Protein AF-A0A1Q7YCZ2-F1 (afdb_monomer_lite)

Foldseek 3Di:
DDPDPVVPLPPPPVVNLVVLLVLLVVLQVCLVVVLVVLVVVLVVLVCVLPVCVVCVVPDDDPVPDPPPPCDNVNSVVSNVVSVVVSVVVNVVSVLSNQLSVLSNVCSVVVPVVSVVVSVVD

Radius of gyration: 24.42 Å; chains: 1; bounding box: 77×22×56 Å

pLDDT: mean 74.02, std 16.77, range [40.38, 95.56]

Sequence (121 aa):
MEDNQTLFSLSIDPLTKAHLNDIAKWARFLGILAMVILFLALIFTILNATVLNNAMGMSLSLNGQPKDELSNSIRVSMVVGAIIMTGVAFIPLFFLLQFAGNMKKALAANDQDNLNEAFLI

Structure (mmCIF, N/CA/C/O backbone):
data_AF-A0A1Q7YCZ2-F1
#
_entry.id   AF-A0A1Q7YCZ2-F1
#
loop_
_atom_site.group_PDB
_atom_site.id
_atom_site.type_symbol
_atom_site.label_atom_id
_atom_site.label_alt_id
_atom_site.label_comp_id
_atom_site.label_asym_id
_atom_site.label_entity_id
_atom_site.label_seq_id
_atom_site.pdbx_PDB_ins_code
_atom_site.Cartn_x
_atom_site.Cartn_y
_atom_site.Cartn_z
_atom_site.occupancy
_atom_site.B_iso_or_equiv
_atom_site.auth_seq_id
_atom_site.auth_comp_id
_atom_site.auth_asym_id
_atom_site.auth_atom_id
_atom_site.pdbx_PDB_model_num
ATOM 1 N N . MET A 1 1 ? -42.568 2.180 30.829 1.00 40.38 1 MET A N 1
ATOM 2 C CA . MET A 1 1 ? -41.950 1.093 30.037 1.00 40.38 1 MET A CA 1
ATOM 3 C C . MET A 1 1 ? -40.705 1.704 29.431 1.00 40.38 1 MET A C 1
ATOM 5 O O . MET A 1 1 ? -40.714 2.118 28.284 1.00 40.38 1 MET A O 1
ATOM 9 N N . GLU A 1 2 ? -39.694 1.877 30.265 1.00 47.03 2 GLU A N 1
ATOM 10 C CA . GLU A 1 2 ? -38.420 2.531 29.965 1.00 47.03 2 GLU A CA 1
ATOM 11 C C . GLU A 1 2 ? -37.333 1.610 30.537 1.00 47.03 2 GLU A C 1
ATOM 13 O O . GLU A 1 2 ? -37.640 0.813 31.420 1.00 47.03 2 GLU A O 1
ATOM 18 N N . ASP A 1 3 ? -36.114 1.685 30.004 1.00 42.53 3 ASP A N 1
ATOM 19 C CA . ASP A 1 3 ? -34.921 0.905 30.398 1.00 42.53 3 ASP A CA 1
ATOM 20 C C . ASP A 1 3 ? -34.665 -0.437 29.696 1.00 42.53 3 ASP A C 1
ATOM 22 O O . ASP A 1 3 ? -34.295 -1.423 30.324 1.00 42.53 3 ASP A O 1
ATOM 26 N N . ASN A 1 4 ? -34.757 -0.480 28.362 1.00 46.25 4 ASN A N 1
ATOM 27 C CA . ASN A 1 4 ? -34.110 -1.569 27.603 1.00 46.25 4 ASN A CA 1
ATOM 28 C C . ASN A 1 4 ? -33.270 -1.113 26.397 1.00 46.25 4 ASN A C 1
ATOM 30 O O . ASN A 1 4 ? -32.710 -1.940 25.684 1.00 46.25 4 ASN A O 1
ATOM 34 N N . GLN A 1 5 ? -33.146 0.199 26.165 1.00 48.09 5 GLN A N 1
ATOM 35 C CA . GLN A 1 5 ? -32.359 0.749 25.049 1.00 48.09 5 GLN A CA 1
ATOM 36 C C . GLN A 1 5 ? -30.925 1.141 25.449 1.00 48.09 5 GLN A C 1
ATOM 38 O O . GLN A 1 5 ? -30.066 1.296 24.587 1.00 48.09 5 GLN A O 1
ATOM 43 N N . THR A 1 6 ? -30.627 1.247 26.746 1.00 48.09 6 THR A N 1
ATOM 44 C CA . THR A 1 6 ? -29.307 1.649 27.267 1.00 48.09 6 THR A CA 1
ATOM 45 C C . THR A 1 6 ? -28.335 0.479 27.445 1.00 48.09 6 THR A C 1
ATOM 47 O O . THR A 1 6 ? -27.126 0.694 27.422 1.00 48.09 6 THR A O 1
ATOM 50 N N . LEU A 1 7 ? -28.826 -0.765 27.528 1.00 46.25 7 LEU A N 1
ATOM 51 C CA . LEU A 1 7 ? -28.001 -1.984 27.636 1.00 46.25 7 LEU A CA 1
ATOM 52 C C . LEU A 1 7 ? -27.246 -2.337 26.345 1.00 46.25 7 LEU A C 1
ATOM 54 O O . LEU A 1 7 ? -26.220 -3.009 26.400 1.00 46.25 7 LEU A O 1
ATOM 58 N N . PHE A 1 8 ? -27.729 -1.853 25.199 1.00 51.38 8 PHE A N 1
ATOM 59 C CA . PHE A 1 8 ? -27.039 -1.943 23.910 1.00 51.38 8 PHE A CA 1
ATOM 60 C C . PHE A 1 8 ? -26.341 -0.641 23.519 1.00 51.38 8 PHE A C 1
ATOM 62 O O . PHE A 1 8 ? -25.695 -0.599 22.476 1.00 51.38 8 PHE A O 1
ATOM 69 N N . SER A 1 9 ? -26.430 0.410 24.347 1.00 45.78 9 SER A N 1
ATOM 70 C CA . SER A 1 9 ? -25.571 1.573 24.164 1.00 45.78 9 SER A CA 1
ATOM 71 C C . SER A 1 9 ? -24.154 1.137 24.511 1.00 45.78 9 SER A C 1
ATOM 73 O O . SER A 1 9 ? -23.839 0.804 25.651 1.00 45.78 9 SER A O 1
ATOM 75 N N . LEU A 1 10 ? -23.341 1.019 23.472 1.00 52.91 10 LEU A N 1
ATOM 76 C CA . LEU A 1 10 ? -21.956 0.595 23.497 1.00 52.91 10 LEU A CA 1
ATOM 77 C C . LEU A 1 10 ? -21.170 1.376 24.570 1.00 52.91 10 LEU A C 1
ATOM 79 O O . LEU A 1 10 ? -20.637 2.457 24.321 1.00 52.91 10 LEU A O 1
ATOM 83 N N . SER A 1 11 ? -21.097 0.817 25.782 1.00 54.97 11 SER A N 1
ATOM 84 C CA . SER A 1 11 ? -20.229 1.273 26.868 1.00 54.97 11 SER A CA 1
ATOM 85 C C . SER A 1 11 ? -18.805 0.828 26.541 1.00 54.97 11 SER A C 1
ATOM 87 O O . SER A 1 11 ? -18.224 -0.042 27.184 1.00 54.97 11 SER A O 1
ATOM 89 N N . ILE A 1 12 ? -18.244 1.367 25.455 1.00 59.84 12 ILE A N 1
ATOM 90 C CA . ILE A 1 12 ? -16.800 1.301 25.269 1.00 59.84 12 ILE A CA 1
ATOM 91 C C . ILE A 1 12 ? -16.211 2.128 26.405 1.00 59.84 12 ILE A C 1
ATOM 93 O O . ILE A 1 12 ? -16.410 3.344 26.475 1.00 59.84 12 ILE A O 1
ATOM 97 N N . ASP A 1 13 ? -15.493 1.438 27.287 1.00 72.69 13 ASP A N 1
ATOM 98 C CA . ASP A 1 13 ? -14.709 2.047 28.349 1.00 72.69 13 ASP A CA 1
ATOM 99 C C . ASP A 1 13 ? -13.861 3.195 27.760 1.00 72.69 13 ASP A C 1
ATOM 101 O O . ASP A 1 13 ? -13.215 2.998 26.719 1.00 72.69 13 ASP A O 1
ATOM 105 N N . PRO A 1 14 ? -13.858 4.403 28.356 1.00 72.88 14 PRO A N 1
ATOM 106 C CA . PRO A 1 14 ? -13.171 5.566 27.794 1.00 72.88 14 PRO A CA 1
ATOM 107 C C . PRO A 1 14 ? -11.704 5.304 27.425 1.00 72.88 14 PRO A C 1
ATOM 109 O O . PRO A 1 14 ? -11.205 5.869 26.449 1.00 72.88 14 PRO A O 1
ATOM 112 N N . LEU A 1 15 ? -11.036 4.401 28.151 1.00 79.31 15 LEU A N 1
ATOM 113 C CA . LEU A 1 15 ? -9.676 3.951 27.862 1.00 79.31 15 LEU A CA 1
ATOM 114 C C . LEU A 1 15 ? -9.589 3.202 26.521 1.00 79.31 15 LEU A C 1
ATOM 116 O O . LEU A 1 15 ? -8.753 3.517 25.674 1.00 79.31 15 LEU A O 1
ATOM 120 N N . THR A 1 16 ? -10.499 2.259 26.283 1.00 78.44 16 THR A N 1
ATOM 121 C CA . THR A 1 16 ? -10.580 1.497 25.027 1.00 78.44 16 THR A CA 1
ATOM 122 C C . THR A 1 16 ? -10.879 2.422 23.845 1.00 78.44 16 THR A C 1
ATOM 124 O O . THR A 1 16 ? -10.276 2.291 22.778 1.00 78.44 16 THR A O 1
ATOM 127 N N . LYS A 1 17 ? -11.736 3.432 24.049 1.00 75.88 17 LYS A N 1
ATOM 128 C CA . LYS A 1 17 ? -12.044 4.458 23.041 1.00 75.88 17 LYS A CA 1
ATOM 129 C C . LYS A 1 17 ? -10.803 5.266 22.648 1.00 75.88 17 LYS A C 1
ATOM 131 O O . LYS A 1 17 ? -10.590 5.538 21.464 1.00 75.88 17 LYS A O 1
ATOM 136 N N . ALA A 1 18 ? -9.980 5.638 23.631 1.00 81.69 18 ALA A N 1
ATOM 137 C CA . ALA A 1 18 ? -8.732 6.360 23.402 1.00 81.69 18 ALA A CA 1
ATOM 138 C C . ALA A 1 18 ? -7.726 5.512 22.606 1.00 81.69 18 ALA A C 1
ATOM 140 O O . ALA A 1 18 ? -7.194 5.986 21.601 1.00 81.69 18 ALA A O 1
ATOM 141 N N . HIS A 1 19 ? -7.545 4.240 22.977 1.00 86.19 19 HIS A N 1
ATOM 142 C CA . HIS A 1 19 ? -6.660 3.321 22.257 1.00 86.19 19 HIS A CA 1
ATOM 143 C C . HIS A 1 19 ? -7.095 3.091 20.807 1.00 86.19 19 HIS A C 1
ATOM 145 O O . HIS A 1 19 ? -6.269 3.185 19.903 1.00 86.19 19 HIS A O 1
ATOM 151 N N . LEU A 1 20 ? -8.387 2.855 20.560 1.00 82.69 20 LEU A N 1
ATOM 152 C CA . LEU A 1 20 ? -8.919 2.679 19.203 1.00 82.69 20 LEU A CA 1
ATOM 153 C C . LEU A 1 20 ? -8.723 3.932 18.340 1.00 82.69 20 LEU A C 1
ATOM 155 O O . LEU A 1 20 ? -8.391 3.827 17.159 1.00 82.69 20 LEU A O 1
ATOM 159 N N . ASN A 1 21 ? -8.873 5.124 18.9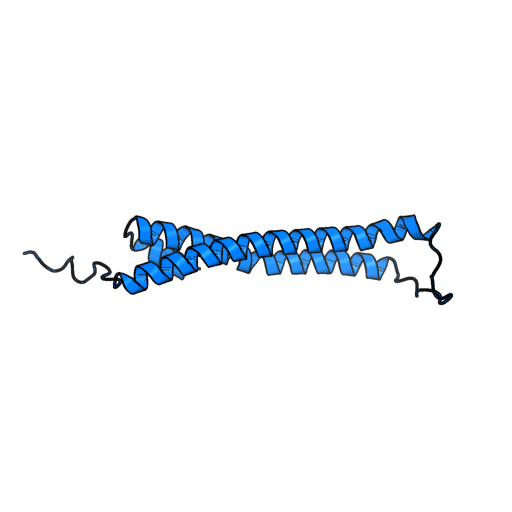23 1.00 83.19 21 ASN A N 1
ATOM 160 C CA . ASN A 1 21 ? -8.629 6.380 18.216 1.00 83.19 21 ASN A CA 1
ATOM 161 C C . ASN A 1 21 ? -7.149 6.538 17.840 1.00 83.19 21 ASN A C 1
ATOM 163 O O . ASN A 1 21 ? -6.831 6.968 16.731 1.00 83.19 21 ASN A O 1
ATOM 167 N N . ASP A 1 22 ? -6.235 6.174 18.736 1.00 86.62 22 ASP A N 1
ATOM 168 C CA . ASP A 1 22 ? -4.805 6.233 18.445 1.00 86.62 22 ASP A CA 1
ATOM 169 C C . ASP A 1 22 ? -4.394 5.185 17.408 1.00 86.62 22 ASP A C 1
ATOM 171 O O . ASP A 1 22 ? -3.690 5.527 16.457 1.00 86.62 22 ASP A O 1
ATOM 175 N N . ILE A 1 23 ? -4.919 3.959 17.495 1.00 87.81 23 ILE A N 1
ATOM 176 C CA . ILE A 1 23 ? -4.738 2.926 16.466 1.00 87.81 23 ILE A CA 1
ATOM 177 C C . ILE A 1 23 ? -5.253 3.425 15.112 1.00 87.81 23 ILE A C 1
ATOM 179 O O . ILE A 1 23 ? -4.549 3.293 14.117 1.00 87.81 23 ILE A O 1
ATOM 183 N N . ALA A 1 24 ? -6.424 4.064 15.052 1.00 84.19 24 ALA A N 1
ATOM 184 C CA . ALA A 1 24 ? -6.964 4.610 13.807 1.00 84.19 24 ALA A CA 1
ATOM 185 C C . ALA A 1 24 ? -6.074 5.718 13.211 1.00 84.19 24 ALA A C 1
ATOM 187 O O . ALA A 1 24 ? -5.873 5.775 11.996 1.00 84.19 24 ALA A O 1
ATOM 188 N N . LYS A 1 25 ? -5.489 6.592 14.042 1.00 86.12 25 LYS A N 1
ATOM 189 C CA . LYS A 1 25 ? -4.529 7.611 13.576 1.00 86.12 25 LYS A CA 1
ATOM 190 C C . LYS A 1 25 ? -3.259 6.968 13.019 1.00 86.12 25 LYS A C 1
ATOM 192 O O . LYS A 1 25 ? -2.830 7.343 11.927 1.00 86.12 25 LYS A O 1
ATOM 197 N N . TRP A 1 26 ? -2.686 6.004 13.740 1.00 90.56 26 TRP A N 1
ATOM 198 C CA . TRP A 1 26 ? -1.480 5.291 13.316 1.00 90.56 26 TRP A CA 1
ATOM 199 C C . TRP A 1 26 ? -1.719 4.452 12.064 1.00 90.56 26 TRP A C 1
ATOM 201 O O . TRP A 1 26 ? -0.908 4.506 11.145 1.00 90.56 26 TRP A O 1
ATOM 211 N N . ALA A 1 27 ? -2.856 3.761 11.972 1.00 88.50 27 ALA A N 1
ATOM 212 C CA . ALA A 1 27 ? -3.271 3.034 10.780 1.00 88.50 27 ALA A CA 1
ATOM 213 C C . ALA A 1 27 ? -3.363 3.981 9.578 1.00 88.50 27 ALA A C 1
ATOM 215 O O . ALA A 1 27 ? -2.736 3.738 8.553 1.00 88.50 27 ALA A O 1
ATOM 216 N N . ARG A 1 28 ? -4.031 5.133 9.709 1.00 86.50 28 ARG A N 1
ATOM 217 C CA . ARG A 1 28 ? -4.088 6.110 8.612 1.00 86.50 28 ARG A CA 1
ATOM 218 C C . ARG A 1 28 ? -2.701 6.596 8.189 1.00 86.50 28 ARG A C 1
ATOM 220 O O . ARG A 1 28 ? -2.434 6.701 6.995 1.00 86.50 28 ARG A O 1
ATOM 227 N N . PHE A 1 29 ? -1.832 6.901 9.151 1.00 88.75 29 PHE A N 1
ATOM 228 C CA . PHE A 1 29 ? -0.470 7.350 8.872 1.00 88.75 29 PHE A CA 1
ATOM 229 C C . PHE A 1 29 ? 0.343 6.276 8.137 1.00 88.75 29 PHE A C 1
ATOM 231 O O . PHE A 1 29 ? 0.907 6.553 7.079 1.00 88.75 29 PHE A O 1
ATOM 238 N N . LEU A 1 30 ? 0.344 5.043 8.651 1.00 90.12 30 LEU A N 1
ATOM 239 C CA . LEU A 1 30 ? 1.056 3.913 8.057 1.00 90.12 30 LEU A CA 1
ATOM 240 C C . LEU A 1 30 ? 0.506 3.549 6.678 1.00 90.12 30 LEU A C 1
ATOM 242 O O . LEU A 1 30 ? 1.293 3.291 5.775 1.00 90.12 30 LEU A O 1
ATOM 246 N N . GLY A 1 31 ? -0.813 3.589 6.483 1.00 89.31 31 GLY A N 1
ATOM 247 C CA . GLY A 1 31 ? -1.441 3.333 5.188 1.00 89.31 31 GLY A CA 1
ATOM 248 C C . GLY A 1 31 ? -1.013 4.342 4.123 1.00 89.31 31 GLY A C 1
ATOM 249 O O . GLY A 1 31 ? -0.638 3.947 3.022 1.00 89.31 31 GLY A O 1
ATOM 250 N N . ILE A 1 32 ? -0.991 5.639 4.456 1.00 89.62 32 ILE A N 1
ATOM 251 C CA . ILE A 1 32 ? -0.524 6.687 3.533 1.00 89.62 32 ILE A CA 1
ATOM 252 C C . ILE A 1 32 ? 0.968 6.503 3.237 1.00 89.62 32 ILE A C 1
ATOM 254 O O . ILE A 1 32 ? 1.372 6.525 2.077 1.00 89.62 32 ILE A O 1
ATOM 258 N N . LEU A 1 33 ? 1.787 6.300 4.271 1.00 93.12 33 LEU A N 1
ATOM 259 C CA . LEU A 1 33 ? 3.235 6.158 4.129 1.00 93.12 33 LEU A CA 1
ATOM 260 C C . LEU A 1 33 ? 3.603 4.936 3.280 1.00 93.12 33 LEU A C 1
ATOM 262 O O . LEU A 1 33 ? 4.399 5.046 2.350 1.00 93.12 33 LEU A O 1
ATOM 266 N N . ALA A 1 34 ? 2.987 3.788 3.551 1.00 90.81 34 ALA A N 1
ATOM 267 C CA . ALA A 1 34 ? 3.219 2.573 2.787 1.00 90.81 34 ALA A CA 1
ATOM 268 C C . ALA A 1 34 ? 2.707 2.699 1.346 1.00 90.81 34 ALA A C 1
ATOM 270 O O . ALA A 1 34 ? 3.390 2.247 0.433 1.00 90.81 34 ALA A O 1
ATOM 271 N N . MET A 1 35 ? 1.583 3.385 1.110 1.00 90.50 35 MET A N 1
ATOM 272 C CA . MET A 1 35 ? 1.103 3.680 -0.242 1.00 90.50 35 MET A CA 1
ATOM 273 C C . MET A 1 35 ? 2.099 4.555 -1.025 1.00 90.50 35 MET A C 1
ATOM 275 O O . MET A 1 35 ? 2.406 4.254 -2.177 1.00 90.50 35 MET A O 1
ATOM 279 N N . VAL A 1 36 ? 2.672 5.588 -0.399 1.00 94.06 36 VAL A N 1
ATOM 280 C CA . VAL A 1 36 ? 3.709 6.435 -1.021 1.00 94.06 36 VAL A CA 1
ATOM 281 C C . VAL A 1 36 ? 4.960 5.624 -1.363 1.00 94.06 36 VAL A C 1
ATOM 283 O O . VAL A 1 36 ? 5.458 5.712 -2.486 1.00 94.06 36 VAL A O 1
ATOM 286 N N . ILE A 1 37 ? 5.452 4.803 -0.430 1.00 93.50 37 ILE A N 1
ATOM 287 C CA . ILE A 1 37 ? 6.622 3.941 -0.656 1.00 93.50 37 ILE A CA 1
ATOM 288 C C . ILE A 1 37 ? 6.355 2.944 -1.787 1.00 93.50 37 ILE A C 1
ATOM 290 O O . ILE A 1 37 ? 7.212 2.749 -2.645 1.00 93.50 37 ILE A O 1
ATOM 294 N N . LEU A 1 38 ? 5.164 2.346 -1.820 1.00 93.31 38 LEU A N 1
ATOM 295 C CA . LEU A 1 38 ? 4.752 1.383 -2.837 1.00 93.31 38 LEU A CA 1
ATOM 296 C C . LEU A 1 38 ? 4.785 1.997 -4.248 1.00 93.31 38 LEU A C 1
ATOM 298 O O . LEU A 1 38 ? 5.350 1.404 -5.167 1.00 93.31 38 LEU A O 1
ATOM 302 N N . PHE A 1 39 ? 4.246 3.209 -4.417 1.00 92.44 39 PHE A N 1
ATOM 303 C CA . PHE A 1 39 ? 4.293 3.914 -5.702 1.00 92.44 39 PHE A CA 1
ATOM 304 C C . PHE A 1 39 ? 5.706 4.375 -6.074 1.00 92.44 39 PHE A C 1
ATOM 306 O O . PHE A 1 39 ? 6.099 4.243 -7.232 1.00 92.44 39 PHE A O 1
ATOM 313 N N . LEU A 1 40 ? 6.500 4.857 -5.112 1.00 94.38 40 LEU A N 1
ATOM 314 C CA . LEU A 1 40 ? 7.906 5.201 -5.349 1.00 94.38 40 LEU A CA 1
ATOM 315 C C . LEU A 1 40 ? 8.719 3.982 -5.803 1.00 94.38 40 LEU A C 1
ATOM 317 O O . LEU A 1 40 ? 9.504 4.087 -6.745 1.00 94.38 40 LEU A O 1
ATOM 321 N N . ALA A 1 41 ? 8.497 2.818 -5.188 1.00 90.12 41 ALA A N 1
ATOM 322 C CA . ALA A 1 41 ? 9.143 1.567 -5.572 1.00 90.12 41 ALA A CA 1
ATOM 323 C C . ALA A 1 41 ? 8.737 1.119 -6.987 1.00 90.12 41 ALA A C 1
ATOM 325 O O . ALA A 1 41 ? 9.592 0.684 -7.766 1.00 90.12 41 ALA A O 1
ATOM 326 N N . LEU A 1 42 ? 7.460 1.276 -7.356 1.00 92.12 42 LE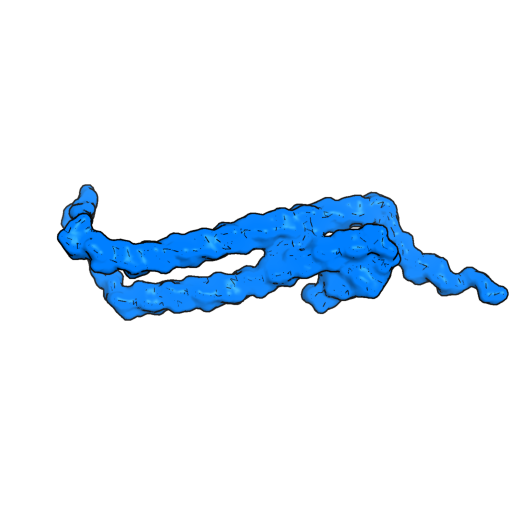U A N 1
ATOM 327 C CA . LEU A 1 42 ? 6.988 0.994 -8.714 1.00 92.12 42 LEU A CA 1
ATOM 328 C C . LEU A 1 42 ? 7.662 1.915 -9.742 1.00 92.12 42 LEU A C 1
ATOM 330 O O . LEU A 1 42 ? 8.188 1.434 -10.745 1.00 92.12 42 LEU A O 1
ATOM 334 N N . ILE A 1 43 ? 7.703 3.224 -9.475 1.00 91.38 43 ILE A N 1
ATOM 335 C CA . ILE A 1 43 ? 8.369 4.204 -10.345 1.00 91.38 43 ILE A CA 1
ATOM 336 C C . ILE A 1 43 ? 9.848 3.847 -10.498 1.00 91.38 43 ILE A C 1
ATOM 338 O O . ILE A 1 43 ? 10.348 3.785 -11.618 1.00 91.38 43 ILE A O 1
ATOM 342 N N . PHE A 1 44 ? 10.540 3.549 -9.397 1.00 88.31 44 PHE A N 1
ATOM 343 C CA . PHE A 1 44 ? 11.944 3.149 -9.437 1.00 88.31 44 PHE A CA 1
ATOM 344 C C . PHE A 1 44 ? 12.150 1.895 -10.294 1.00 88.31 44 PHE A C 1
ATOM 346 O O . PHE A 1 44 ? 13.070 1.851 -11.110 1.00 88.31 44 PHE A O 1
ATOM 353 N N . THR A 1 45 ? 11.265 0.904 -10.181 1.00 87.50 45 THR A N 1
ATOM 354 C CA . THR A 1 45 ? 11.317 -0.324 -10.988 1.00 87.50 45 THR A CA 1
ATOM 355 C C . THR A 1 45 ? 11.171 -0.027 -12.484 1.00 87.50 45 THR A C 1
ATOM 357 O O . THR A 1 45 ? 11.957 -0.520 -13.294 1.00 87.50 45 THR A O 1
ATOM 360 N N . ILE A 1 46 ? 10.220 0.832 -12.858 1.00 87.88 46 ILE A N 1
ATOM 361 C CA . ILE A 1 46 ? 9.994 1.240 -14.253 1.00 87.88 46 ILE A CA 1
ATOM 362 C C . ILE A 1 46 ? 11.184 2.050 -14.790 1.00 87.88 46 ILE A C 1
ATOM 364 O O . ILE A 1 46 ? 11.640 1.817 -15.912 1.00 87.88 46 ILE A O 1
ATOM 368 N N . LEU A 1 47 ? 11.729 2.973 -13.993 1.00 86.19 47 LEU A N 1
ATOM 369 C CA . LEU A 1 47 ? 12.894 3.776 -14.373 1.00 86.19 47 LEU A CA 1
ATOM 370 C C . LEU A 1 47 ? 14.132 2.901 -14.596 1.00 86.19 47 LEU A C 1
ATOM 372 O O . LEU A 1 47 ? 14.823 3.069 -15.595 1.00 86.19 47 LEU A O 1
ATOM 376 N N . ASN A 1 48 ? 14.386 1.915 -13.734 1.00 80.25 48 ASN A N 1
ATOM 377 C CA . ASN A 1 48 ? 15.496 0.976 -13.932 1.00 80.25 48 ASN A CA 1
ATOM 378 C C . ASN A 1 48 ? 15.317 0.130 -15.200 1.00 80.25 48 ASN A C 1
ATOM 380 O O . ASN A 1 48 ? 16.283 -0.104 -15.926 1.00 80.25 48 ASN A O 1
ATOM 384 N N . ALA A 1 49 ? 14.085 -0.287 -15.502 1.00 78.00 49 ALA A N 1
ATOM 385 C CA . ALA A 1 49 ? 13.790 -1.048 -16.712 1.00 78.00 49 ALA A CA 1
ATOM 386 C C . ALA A 1 49 ? 13.954 -0.222 -18.005 1.00 78.00 49 ALA A C 1
ATOM 388 O O . ALA A 1 49 ? 14.313 -0.779 -19.040 1.00 78.00 49 ALA A O 1
ATOM 389 N N . THR A 1 50 ? 13.714 1.093 -17.953 1.00 73.25 50 THR A N 1
ATOM 390 C CA . THR A 1 50 ? 13.737 2.000 -19.119 1.00 73.25 50 THR A CA 1
ATOM 391 C C . THR A 1 50 ? 15.084 2.694 -19.337 1.00 73.25 50 THR A C 1
ATOM 393 O O . THR A 1 50 ? 15.539 2.794 -20.475 1.00 73.25 50 THR A O 1
ATOM 396 N N . VAL A 1 51 ? 15.767 3.138 -18.277 1.00 65.31 51 VAL A N 1
ATOM 397 C CA . VAL A 1 51 ? 17.044 3.876 -18.366 1.00 65.31 51 VAL A CA 1
ATOM 398 C C . VAL A 1 51 ? 18.202 2.975 -18.800 1.00 65.31 51 VAL A C 1
ATOM 400 O O . VAL A 1 51 ? 19.079 3.432 -19.537 1.00 65.31 51 VAL A O 1
ATOM 403 N N . LEU A 1 52 ? 18.188 1.682 -18.447 1.00 56.00 52 LEU A N 1
ATOM 404 C CA . LEU A 1 52 ? 19.200 0.732 -18.931 1.00 56.00 52 LEU A CA 1
ATOM 405 C C . LEU A 1 52 ? 19.187 0.605 -20.467 1.00 56.00 52 LEU A C 1
ATOM 407 O O . LEU A 1 52 ? 20.227 0.351 -21.065 1.00 56.00 52 LEU A O 1
ATOM 411 N N . ASN A 1 53 ? 18.043 0.870 -21.106 1.00 53.59 53 ASN A N 1
ATOM 412 C CA . ASN A 1 53 ? 17.898 0.847 -22.560 1.00 53.59 53 ASN A CA 1
ATOM 413 C C . ASN A 1 53 ? 18.655 2.003 -23.249 1.00 53.59 53 ASN A C 1
ATOM 415 O O . ASN A 1 53 ? 19.144 1.838 -24.361 1.00 53.59 53 ASN A O 1
ATOM 419 N N . ASN A 1 54 ? 18.802 3.152 -22.575 1.00 52.94 54 ASN A N 1
ATOM 420 C CA . ASN A 1 54 ? 19.487 4.333 -23.116 1.00 52.94 54 ASN A CA 1
ATOM 421 C C . ASN A 1 54 ? 20.960 4.415 -22.676 1.00 52.94 54 ASN A C 1
ATOM 423 O O . ASN A 1 54 ? 21.799 4.937 -23.406 1.00 52.94 54 ASN A O 1
ATOM 427 N N . ALA A 1 55 ? 21.299 3.871 -21.502 1.00 48.47 55 ALA A N 1
ATOM 428 C CA . ALA A 1 55 ? 22.671 3.829 -20.990 1.00 48.47 55 ALA A CA 1
ATOM 429 C C . ALA A 1 55 ? 23.503 2.651 -21.539 1.00 48.47 55 ALA A C 1
ATOM 431 O O . ALA A 1 55 ? 24.721 2.637 -21.365 1.00 48.47 55 ALA A O 1
ATOM 432 N N . MET A 1 56 ? 22.885 1.697 -22.249 1.00 45.31 56 MET A N 1
ATOM 433 C CA . MET A 1 56 ? 23.587 0.645 -23.004 1.00 45.31 56 MET A CA 1
ATOM 434 C C . MET A 1 56 ? 24.358 1.163 -24.233 1.00 45.31 56 MET A C 1
ATOM 436 O O . MET A 1 56 ? 25.083 0.400 -24.857 1.00 45.31 56 MET A O 1
ATOM 440 N N . GLY A 1 57 ? 24.273 2.458 -24.556 1.00 46.97 57 GLY A N 1
ATOM 441 C CA . GLY A 1 57 ? 25.232 3.104 -25.457 1.00 46.97 57 GLY A CA 1
ATOM 442 C C . GLY A 1 57 ? 26.496 3.617 -24.756 1.00 46.97 57 GLY A C 1
ATOM 443 O O . GLY A 1 57 ? 27.501 3.861 -25.418 1.00 46.97 57 GLY A O 1
ATOM 444 N N . MET A 1 58 ? 26.467 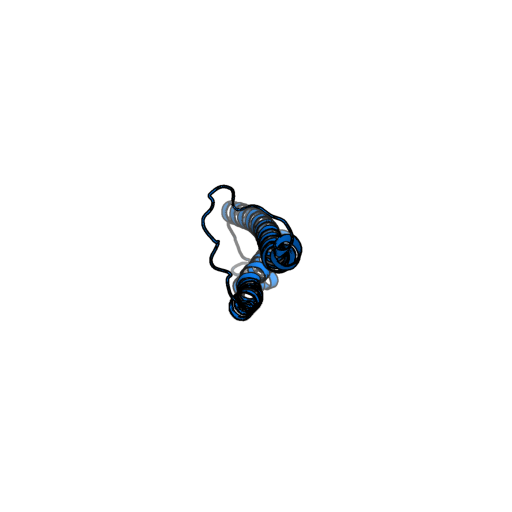3.828 -23.433 1.00 47.34 58 MET A N 1
ATOM 445 C CA . MET A 1 58 ? 27.545 4.532 -22.733 1.00 47.34 58 MET A CA 1
ATOM 446 C C . MET A 1 58 ? 27.467 4.358 -21.203 1.00 47.34 58 MET A C 1
ATOM 448 O O . MET A 1 58 ? 27.174 5.305 -20.483 1.00 47.34 58 MET A O 1
ATOM 452 N N . SER A 1 59 ? 27.751 3.174 -20.653 1.00 43.31 59 SER A N 1
ATOM 453 C CA . SER A 1 59 ? 28.283 3.121 -19.281 1.00 43.31 59 SER A CA 1
ATOM 454 C C . SER A 1 59 ? 29.157 1.894 -19.046 1.00 43.31 59 SER A C 1
ATOM 456 O O . SER A 1 59 ? 28.721 0.745 -19.033 1.00 43.31 59 SER A O 1
ATOM 458 N N . LEU A 1 60 ? 30.437 2.207 -18.875 1.00 44.91 60 LEU A N 1
ATOM 459 C CA . LEU A 1 60 ? 31.499 1.367 -18.359 1.00 44.91 60 LEU A CA 1
ATOM 460 C C . LEU A 1 60 ? 31.056 0.575 -17.122 1.00 44.91 60 LEU A C 1
ATOM 462 O O . LEU A 1 60 ? 30.690 1.137 -16.089 1.00 44.91 60 LEU A O 1
ATOM 466 N N . SER A 1 61 ? 31.182 -0.747 -17.221 1.00 44.44 61 SER A N 1
ATOM 467 C CA . SER A 1 61 ? 31.315 -1.631 -16.067 1.00 44.44 61 SER A CA 1
ATOM 468 C C . SER A 1 61 ? 32.538 -1.182 -15.264 1.00 44.44 61 SER A C 1
ATOM 470 O O . SER A 1 61 ? 33.664 -1.293 -15.744 1.00 44.44 61 SER A O 1
ATOM 472 N N . LEU A 1 62 ? 32.333 -0.693 -14.037 1.00 52.69 62 LEU A N 1
ATOM 473 C CA . LEU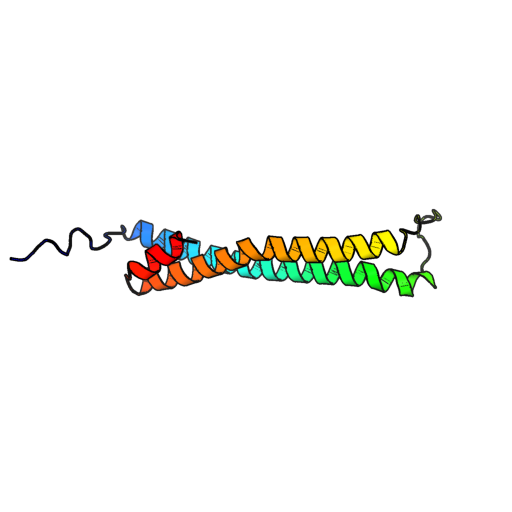 A 1 62 ? 33.417 -0.348 -13.105 1.00 52.69 62 LEU A CA 1
ATOM 474 C C . LEU A 1 62 ? 34.299 -1.553 -12.716 1.00 52.69 62 LEU A C 1
ATOM 476 O O . LEU A 1 62 ? 35.276 -1.361 -12.007 1.00 52.69 62 LEU A O 1
ATOM 480 N N . ASN A 1 63 ? 33.991 -2.770 -13.186 1.00 49.75 63 ASN A N 1
ATOM 481 C CA . ASN A 1 63 ? 34.731 -3.990 -12.859 1.00 49.75 63 ASN A CA 1
ATOM 482 C C . ASN A 1 63 ? 35.075 -4.882 -14.066 1.00 49.75 63 ASN A C 1
ATOM 484 O O . ASN A 1 63 ? 35.441 -6.037 -13.871 1.00 49.75 63 ASN A O 1
ATOM 488 N N . GLY A 1 64 ? 34.954 -4.398 -15.309 1.00 49.00 64 GLY A N 1
ATOM 489 C CA . GLY A 1 64 ? 35.396 -5.148 -16.500 1.00 49.00 64 GLY A CA 1
ATOM 490 C C . GLY A 1 64 ? 34.690 -6.491 -16.751 1.00 49.00 64 GLY A C 1
ATOM 491 O O . GLY A 1 64 ? 35.007 -7.174 -17.720 1.00 49.00 64 GLY A O 1
ATOM 492 N N . GLN A 1 65 ? 33.722 -6.873 -15.918 1.00 45.50 65 GLN A N 1
ATOM 493 C CA . GLN A 1 65 ? 32.866 -8.024 -16.156 1.00 45.50 65 GLN A CA 1
ATOM 494 C C . GLN A 1 65 ? 31.702 -7.589 -17.053 1.00 45.50 65 GLN A C 1
ATOM 496 O O . GLN A 1 65 ? 31.079 -6.554 -16.760 1.00 45.50 65 GLN A O 1
ATOM 501 N N . PRO A 1 66 ? 31.403 -8.338 -18.131 1.00 45.84 66 PRO A N 1
ATOM 502 C CA . PRO A 1 66 ? 30.173 -8.146 -18.876 1.00 45.84 66 PRO A CA 1
ATOM 503 C C . PRO A 1 66 ? 29.025 -8.387 -17.897 1.00 45.84 66 PRO A C 1
ATOM 505 O O . PRO A 1 66 ? 28.892 -9.469 -17.331 1.00 45.84 66 PRO A O 1
ATOM 508 N N . LYS A 1 67 ? 28.230 -7.347 -17.629 1.00 55.88 67 LYS A N 1
ATOM 509 C CA . LYS A 1 67 ? 26.927 -7.557 -17.005 1.00 55.88 67 LYS A CA 1
ATOM 510 C C . LYS A 1 67 ? 26.144 -8.383 -18.009 1.00 55.88 67 LYS A C 1
ATOM 512 O O . LYS A 1 67 ? 25.905 -7.876 -19.103 1.00 55.88 67 LYS A O 1
ATOM 517 N N . ASP A 1 68 ? 25.807 -9.620 -17.649 1.00 55.50 68 ASP A N 1
ATOM 518 C CA . ASP A 1 68 ? 24.909 -10.452 -18.444 1.00 55.50 68 ASP A CA 1
ATOM 519 C C . ASP A 1 68 ? 23.731 -9.583 -18.872 1.00 55.50 68 ASP A C 1
ATOM 521 O O . ASP A 1 68 ? 23.010 -9.019 -18.039 1.00 55.50 68 ASP A O 1
ATOM 525 N N . GLU A 1 69 ? 23.609 -9.380 -20.181 1.00 61.50 69 GLU A N 1
ATOM 526 C CA . GLU A 1 69 ? 22.546 -8.574 -20.746 1.00 61.50 69 GLU A CA 1
ATOM 527 C C . GLU A 1 69 ? 21.235 -9.291 -20.447 1.00 61.50 69 GLU A C 1
ATOM 529 O O . GLU A 1 69 ? 20.830 -10.226 -21.137 1.00 61.50 69 GLU A O 1
ATOM 534 N N . LEU A 1 70 ? 20.576 -8.883 -19.362 1.00 65.25 70 LEU A N 1
ATOM 535 C CA . LEU A 1 70 ? 19.268 -9.401 -19.006 1.00 65.25 70 LEU A CA 1
ATOM 536 C C . LEU A 1 70 ? 18.353 -9.203 -20.216 1.00 65.25 70 LEU A C 1
ATOM 538 O O . LEU A 1 70 ? 18.136 -8.065 -20.628 1.00 65.25 70 LEU A O 1
ATOM 542 N N . SER A 1 71 ? 17.861 -10.289 -20.816 1.00 75.62 71 SER A N 1
ATOM 543 C CA . SER A 1 71 ? 17.106 -10.185 -22.069 1.00 75.62 71 SER A CA 1
ATOM 544 C C . SER A 1 71 ? 15.925 -9.212 -21.939 1.00 75.62 71 SER A C 1
ATOM 546 O O . SER A 1 71 ? 15.311 -9.087 -20.873 1.00 75.62 71 SER A O 1
ATOM 548 N N . ASN A 1 72 ? 15.572 -8.535 -23.039 1.00 77.56 72 ASN A N 1
ATOM 549 C CA . ASN A 1 72 ? 14.410 -7.636 -23.081 1.00 77.56 72 ASN A CA 1
ATOM 550 C C . ASN A 1 72 ? 13.135 -8.314 -22.560 1.00 77.56 72 ASN A C 1
ATOM 552 O O . ASN A 1 72 ? 12.361 -7.690 -21.837 1.00 77.56 72 ASN A O 1
ATOM 556 N N . SER A 1 73 ? 12.958 -9.601 -22.859 1.00 79.94 73 SER A N 1
ATOM 557 C CA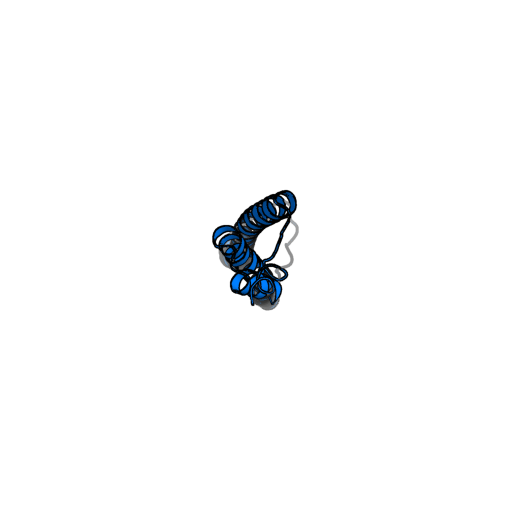 . SER A 1 73 ? 11.827 -10.402 -22.396 1.00 79.94 73 SER A CA 1
ATOM 558 C C . SER A 1 73 ? 11.762 -10.496 -20.869 1.00 79.94 73 SER A C 1
ATOM 560 O O . SER A 1 73 ? 10.689 -10.324 -20.295 1.00 79.94 73 SER A O 1
ATOM 562 N N . ILE A 1 74 ? 12.904 -10.696 -20.200 1.00 82.75 74 ILE A N 1
ATOM 563 C CA . ILE A 1 74 ? 12.963 -10.785 -18.733 1.00 82.75 74 ILE A CA 1
ATOM 564 C C . ILE A 1 74 ? 12.698 -9.416 -18.087 1.00 82.75 74 ILE A C 1
ATOM 566 O O . ILE A 1 74 ? 11.988 -9.323 -17.085 1.00 82.75 74 ILE A O 1
ATOM 570 N N . ARG A 1 75 ? 13.205 -8.329 -18.682 1.00 79.38 75 ARG A N 1
ATOM 571 C CA . ARG A 1 75 ? 12.938 -6.961 -18.202 1.00 79.38 75 ARG A CA 1
ATOM 572 C C . ARG A 1 75 ? 11.450 -6.616 -18.258 1.00 79.38 75 ARG A C 1
ATOM 574 O O . ARG A 1 75 ? 10.897 -6.118 -17.278 1.00 79.38 75 ARG A O 1
ATOM 581 N N . VAL A 1 76 ? 10.792 -6.921 -19.378 1.00 85.25 76 VAL A N 1
ATOM 582 C CA . VAL A 1 76 ? 9.346 -6.703 -19.539 1.00 85.25 76 VAL A CA 1
ATOM 583 C C . VAL A 1 76 ? 8.558 -7.545 -18.536 1.00 85.25 76 VAL A C 1
ATOM 585 O O . VAL A 1 76 ? 7.672 -7.010 -17.870 1.00 85.25 76 VAL A O 1
ATOM 588 N N . SER A 1 77 ? 8.908 -8.825 -18.347 1.00 88.12 77 SER A N 1
ATOM 589 C CA . SER A 1 77 ? 8.213 -9.671 -17.368 1.00 88.12 77 SER A CA 1
ATOM 590 C C . SER A 1 77 ? 8.380 -9.179 -15.928 1.00 88.12 77 SER A C 1
ATOM 592 O O . SER A 1 77 ? 7.437 -9.277 -15.147 1.00 88.12 77 SER A O 1
ATOM 594 N N . MET A 1 78 ? 9.535 -8.602 -15.574 1.00 86.69 78 MET A N 1
ATOM 595 C CA . MET A 1 78 ? 9.752 -8.009 -14.248 1.00 86.69 78 MET A CA 1
ATOM 596 C C . MET A 1 78 ? 8.868 -6.783 -14.008 1.00 86.69 78 MET A C 1
ATOM 598 O O . MET A 1 78 ? 8.273 -6.676 -12.939 1.00 86.69 78 MET A O 1
ATOM 602 N N . VAL A 1 79 ? 8.742 -5.876 -14.984 1.00 89.62 79 VAL A N 1
ATOM 603 C CA . VAL A 1 79 ? 7.879 -4.688 -14.847 1.00 89.62 79 VAL A CA 1
ATOM 604 C C . VAL A 1 79 ? 6.411 -5.090 -14.742 1.00 89.62 79 VAL A C 1
ATOM 606 O O . VAL A 1 79 ? 5.704 -4.604 -13.862 1.00 89.62 79 VAL A O 1
ATOM 609 N N . VAL A 1 80 ? 5.957 -6.012 -15.595 1.00 92.44 80 VAL A N 1
ATOM 610 C CA . VAL A 1 80 ? 4.583 -6.532 -15.543 1.00 92.44 80 VAL A CA 1
ATOM 611 C C . VAL A 1 80 ? 4.315 -7.211 -14.197 1.00 92.44 80 VAL A C 1
ATOM 613 O O . VAL A 1 80 ? 3.304 -6.925 -13.557 1.00 92.44 80 VAL A O 1
ATOM 616 N N . GLY A 1 81 ? 5.242 -8.049 -13.724 1.00 92.62 81 GLY A N 1
ATOM 617 C CA . GLY A 1 81 ? 5.149 -8.688 -12.412 1.00 92.62 81 GLY A CA 1
ATOM 618 C C . GLY A 1 81 ? 5.105 -7.679 -11.262 1.00 92.62 81 GLY A C 1
ATOM 619 O O . GLY A 1 81 ? 4.281 -7.816 -10.361 1.00 92.62 81 GLY A O 1
ATOM 620 N N . ALA A 1 82 ? 5.928 -6.628 -11.315 1.00 90.94 82 ALA A N 1
ATOM 621 C CA . ALA A 1 82 ? 5.929 -5.565 -10.316 1.00 90.94 82 ALA A CA 1
ATOM 622 C C . ALA A 1 82 ? 4.591 -4.815 -10.276 1.00 90.94 82 ALA A C 1
ATOM 624 O O . ALA A 1 82 ? 4.059 -4.612 -9.192 1.00 90.94 82 ALA A O 1
ATOM 625 N N . ILE A 1 83 ? 4.000 -4.481 -11.430 1.00 93.50 83 ILE A N 1
ATOM 626 C CA . ILE A 1 83 ? 2.678 -3.833 -11.501 1.00 93.50 83 ILE A CA 1
ATOM 627 C C . ILE A 1 83 ? 1.604 -4.707 -10.843 1.00 93.50 83 ILE A C 1
ATOM 629 O O . ILE A 1 83 ? 0.811 -4.205 -10.047 1.00 93.50 83 ILE A O 1
ATOM 633 N N . ILE A 1 84 ? 1.591 -6.011 -11.138 1.00 95.56 84 ILE A N 1
ATOM 634 C CA . ILE A 1 84 ? 0.631 -6.952 -10.543 1.00 95.56 84 ILE A CA 1
ATOM 635 C C . ILE A 1 84 ? 0.813 -7.004 -9.022 1.00 95.56 84 ILE A C 1
ATOM 637 O O . ILE A 1 84 ? -0.157 -6.854 -8.283 1.00 95.56 84 ILE A O 1
ATOM 641 N N . MET A 1 85 ? 2.052 -7.156 -8.546 1.00 92.50 85 MET A N 1
ATOM 642 C CA . MET A 1 85 ? 2.358 -7.212 -7.113 1.00 92.50 85 MET A CA 1
ATOM 643 C C . MET A 1 85 ? 1.995 -5.910 -6.396 1.00 92.50 85 MET A C 1
ATOM 645 O O . MET A 1 85 ? 1.419 -5.952 -5.312 1.00 92.50 85 MET A O 1
ATOM 649 N N . THR A 1 86 ? 2.263 -4.755 -7.009 1.00 92.81 86 THR A N 1
ATOM 650 C CA . THR A 1 86 ? 1.833 -3.444 -6.508 1.00 92.81 86 THR A CA 1
ATOM 651 C C . THR A 1 86 ? 0.310 -3.368 -6.417 1.00 92.81 86 THR A C 1
ATOM 653 O O . THR A 1 86 ? -0.208 -2.932 -5.394 1.00 92.81 86 THR A O 1
ATOM 656 N N . GLY A 1 87 ? -0.415 -3.830 -7.440 1.00 93.06 87 GLY A N 1
ATOM 657 C CA . GLY A 1 87 ? -1.879 -3.869 -7.433 1.00 93.06 87 GLY A CA 1
ATOM 658 C C . GLY A 1 87 ? -2.443 -4.751 -6.317 1.00 93.06 87 GLY A C 1
ATOM 659 O O . GLY A 1 87 ? -3.345 -4.329 -5.600 1.00 93.06 87 GLY A O 1
ATOM 660 N N . VAL A 1 88 ? -1.872 -5.939 -6.107 1.00 94.56 88 VAL A N 1
ATOM 661 C CA . VAL A 1 88 ? -2.277 -6.843 -5.017 1.00 94.56 88 VAL A CA 1
ATOM 662 C C . VAL A 1 88 ? -1.961 -6.236 -3.648 1.00 94.56 88 VAL A C 1
ATOM 664 O O . VAL A 1 88 ? -2.810 -6.246 -2.763 1.00 94.56 88 VAL A O 1
ATOM 667 N N . ALA A 1 89 ? -0.771 -5.660 -3.469 1.00 89.56 89 ALA A N 1
ATOM 668 C CA . ALA A 1 89 ? -0.364 -5.027 -2.215 1.00 89.56 89 ALA A CA 1
ATOM 669 C C . ALA A 1 89 ? -1.136 -3.729 -1.908 1.00 89.56 89 ALA A C 1
ATOM 671 O O . ALA A 1 89 ? -1.253 -3.344 -0.745 1.00 89.56 89 ALA A O 1
ATOM 672 N N . PHE A 1 90 ? -1.708 -3.073 -2.921 1.00 90.81 90 PHE A N 1
ATOM 673 C CA . PHE A 1 90 ? -2.578 -1.911 -2.745 1.00 90.81 90 PHE A CA 1
ATOM 674 C C . PHE A 1 90 ? -3.897 -2.265 -2.041 1.00 90.81 90 PHE A C 1
ATOM 676 O O . PHE A 1 90 ? -4.423 -1.443 -1.295 1.00 90.81 90 PHE A O 1
ATOM 683 N N . ILE A 1 91 ? -4.409 -3.486 -2.224 1.00 90.06 91 ILE A N 1
ATOM 684 C CA . ILE A 1 91 ? -5.682 -3.941 -1.643 1.00 90.06 91 ILE A CA 1
ATOM 685 C C . ILE A 1 91 ? -5.696 -3.829 -0.104 1.00 90.06 91 ILE A C 1
ATOM 687 O O . ILE A 1 91 ? -6.539 -3.100 0.422 1.00 90.06 91 ILE A O 1
ATOM 691 N N . PRO A 1 92 ? -4.772 -4.459 0.653 1.00 87.75 92 PRO A N 1
ATOM 692 C CA . PRO A 1 92 ? -4.765 -4.334 2.112 1.00 87.75 92 PRO A CA 1
ATOM 693 C C . PRO A 1 92 ? -4.495 -2.897 2.581 1.00 87.75 92 PRO A C 1
ATOM 695 O O . PRO A 1 92 ? -5.020 -2.482 3.611 1.00 87.75 92 PRO A O 1
ATOM 698 N N . LEU A 1 93 ? -3.722 -2.109 1.824 1.00 88.75 93 LEU A N 1
ATOM 699 C CA . LEU A 1 93 ? -3.471 -0.696 2.130 1.00 88.75 93 LEU A CA 1
ATOM 700 C C . LEU A 1 93 ? -4.740 0.149 2.011 1.00 88.75 93 LEU A C 1
ATOM 702 O O . LEU A 1 93 ? -5.002 0.997 2.864 1.00 88.75 93 LEU A O 1
ATOM 706 N N . PHE A 1 94 ? -5.537 -0.096 0.974 1.00 87.44 94 PHE A N 1
ATOM 707 C CA . PHE A 1 94 ? -6.820 0.559 0.777 1.00 87.44 94 PHE A CA 1
ATOM 708 C C . PHE A 1 94 ? -7.783 0.248 1.929 1.00 87.44 94 PHE A C 1
ATOM 710 O O . PHE A 1 94 ? -8.340 1.169 2.529 1.00 87.44 94 PHE A O 1
ATOM 717 N N . PHE A 1 95 ? -7.902 -1.027 2.308 1.00 86.25 95 PHE A N 1
ATOM 718 C CA . PHE A 1 95 ? -8.751 -1.439 3.426 1.00 86.25 95 PHE A CA 1
ATOM 719 C C . PHE A 1 95 ? -8.289 -0.867 4.767 1.00 86.25 95 PHE A C 1
ATOM 721 O O . PHE A 1 95 ? -9.109 -0.402 5.554 1.00 86.25 95 PHE A O 1
ATOM 728 N N . LEU A 1 96 ? -6.980 -0.794 5.006 1.00 86.56 96 LEU A N 1
ATOM 729 C CA . LEU A 1 96 ? -6.423 -0.200 6.221 1.00 86.56 96 LEU A CA 1
ATOM 730 C C . LEU A 1 96 ? -6.743 1.303 6.339 1.00 86.56 96 LEU A C 1
ATOM 732 O O . LEU A 1 96 ? -7.019 1.802 7.433 1.00 86.56 96 LEU A O 1
ATOM 736 N N . LEU A 1 97 ? -6.772 2.027 5.216 1.00 85.81 97 LEU A N 1
ATOM 737 C CA . LEU A 1 97 ? -7.204 3.428 5.177 1.00 85.81 97 LEU A CA 1
ATOM 738 C C . LEU A 1 97 ? -8.715 3.582 5.390 1.00 85.81 97 LEU A C 1
ATOM 740 O O . LEU A 1 97 ? -9.137 4.524 6.067 1.00 85.81 97 LEU A O 1
ATOM 744 N N . GLN A 1 98 ? -9.517 2.665 4.845 1.00 83.62 98 GLN A N 1
ATOM 745 C CA . GLN A 1 98 ? -10.966 2.646 5.033 1.00 83.62 98 GLN A CA 1
ATOM 746 C C . GLN A 1 98 ? -11.337 2.349 6.493 1.00 83.62 98 GLN A C 1
ATOM 748 O O . GLN A 1 98 ? -12.092 3.117 7.090 1.00 83.62 98 GLN A O 1
ATOM 753 N N . PHE A 1 99 ? -10.718 1.331 7.101 1.00 84.00 99 PHE A N 1
ATOM 754 C CA . PHE A 1 99 ? -10.826 1.024 8.530 1.00 84.00 99 PHE A CA 1
ATOM 755 C C . PHE A 1 99 ? -10.503 2.253 9.382 1.00 84.00 99 PHE A C 1
ATOM 757 O O . PHE A 1 99 ? -11.302 2.672 10.218 1.00 84.00 99 PHE A O 1
ATOM 764 N N . ALA A 1 100 ? -9.359 2.893 9.130 1.00 83.31 100 ALA A N 1
ATOM 765 C CA . ALA A 1 100 ? -8.939 4.067 9.884 1.00 83.31 100 ALA A CA 1
ATOM 766 C C . ALA A 1 100 ? -9.915 5.253 9.743 1.00 83.31 100 ALA A C 1
ATOM 768 O O . ALA A 1 100 ? -10.129 6.007 10.696 1.00 83.31 100 ALA A O 1
ATOM 769 N N . GLY A 1 101 ? -10.508 5.432 8.558 1.00 78.94 101 GLY A N 1
ATOM 770 C CA . GLY A 1 101 ? -11.520 6.453 8.292 1.00 78.94 101 GLY A CA 1
ATOM 771 C C . GLY A 1 101 ? -12.834 6.194 9.032 1.00 78.94 101 GLY A C 1
ATOM 772 O O . GLY A 1 101 ? -13.335 7.095 9.711 1.00 78.94 101 GLY A O 1
ATOM 773 N N . ASN A 1 102 ? -13.356 4.972 8.931 1.00 79.56 102 ASN A N 1
ATOM 774 C CA . ASN A 1 102 ? -14.627 4.566 9.532 1.00 79.56 102 ASN A CA 1
ATOM 775 C C . ASN A 1 102 ? -14.529 4.498 11.061 1.00 79.56 102 ASN A C 1
ATOM 777 O O . ASN A 1 102 ? -15.368 5.076 11.747 1.00 79.56 102 ASN A O 1
ATOM 781 N N . MET A 1 103 ? -13.438 3.949 11.606 1.00 78.94 103 MET A N 1
ATOM 782 C CA . MET A 1 103 ? -13.177 3.903 13.050 1.00 78.94 103 MET A CA 1
ATOM 783 C C . MET A 1 103 ? -13.147 5.305 13.671 1.00 78.94 103 MET A C 1
ATOM 785 O O . MET A 1 103 ? -13.741 5.556 14.718 1.00 78.94 103 MET A O 1
ATOM 789 N N . LYS A 1 104 ? -12.505 6.271 13.002 1.00 74.31 104 LYS A N 1
ATOM 790 C CA . LYS A 1 104 ? -12.433 7.647 13.509 1.00 74.31 104 LYS A CA 1
ATOM 791 C C . LYS A 1 104 ? -13.801 8.343 13.505 1.00 74.31 104 LYS A C 1
ATOM 793 O O . LYS A 1 104 ? -14.084 9.110 14.424 1.00 74.31 104 LYS A O 1
ATOM 798 N N . LYS A 1 105 ? -14.646 8.080 12.498 1.00 75.25 105 LYS A N 1
ATOM 799 C CA . LYS A 1 105 ? -16.025 8.598 12.428 1.00 75.25 105 LYS A CA 1
ATOM 800 C C . LYS A 1 105 ? -16.925 7.954 13.484 1.00 75.25 105 LYS A C 1
ATOM 802 O O . LYS A 1 105 ? -17.595 8.682 14.210 1.00 75.25 105 LYS A O 1
ATOM 807 N N . ALA A 1 106 ? -16.863 6.631 13.628 1.00 71.81 106 ALA A N 1
ATOM 808 C CA . ALA A 1 106 ? -17.632 5.871 14.610 1.00 71.81 106 ALA A CA 1
ATOM 809 C C . ALA A 1 106 ? -17.370 6.352 16.046 1.00 71.81 106 ALA A C 1
ATOM 811 O O . ALA A 1 106 ? -18.298 6.638 16.800 1.00 71.81 106 ALA A O 1
ATOM 812 N N . LEU A 1 107 ? -16.096 6.544 16.413 1.00 71.00 107 LEU A N 1
ATOM 813 C CA . LEU A 1 107 ? -15.720 7.002 17.754 1.00 71.00 107 LEU A CA 1
ATOM 814 C C . LEU A 1 107 ? -16.119 8.465 18.014 1.00 71.00 107 LEU A C 1
ATOM 816 O O . LEU A 1 107 ? -16.440 8.813 19.153 1.00 71.00 107 LEU A O 1
ATOM 820 N N . ALA A 1 108 ? -16.107 9.324 16.990 1.00 71.31 108 ALA A N 1
ATOM 821 C CA . ALA A 1 108 ? -16.500 10.727 17.120 1.00 71.31 108 ALA A CA 1
ATOM 822 C C . ALA A 1 108 ? -18.024 10.907 17.224 1.00 71.31 108 ALA A C 1
ATOM 824 O O . ALA A 1 108 ? -18.479 11.742 18.000 1.00 71.31 108 ALA A O 1
ATOM 825 N N . ALA A 1 109 ? -18.795 10.115 16.474 1.00 70.44 109 ALA A N 1
ATOM 826 C CA . ALA A 1 109 ? -20.254 10.195 16.432 1.00 70.44 109 ALA A CA 1
ATOM 827 C C . ALA A 1 109 ? -20.961 9.268 17.441 1.00 70.44 109 ALA A C 1
ATOM 829 O O . ALA A 1 109 ? -22.171 9.379 17.601 1.00 70.44 109 ALA A O 1
ATOM 830 N N . ASN A 1 110 ? -20.226 8.381 18.134 1.00 63.34 110 ASN A N 1
ATOM 831 C CA . ASN A 1 110 ? -20.801 7.296 18.950 1.00 63.34 110 ASN A CA 1
ATOM 832 C C . ASN A 1 110 ? -21.793 6.434 18.146 1.00 63.34 110 ASN A C 1
ATOM 834 O O . ASN A 1 110 ? -22.778 5.922 18.672 1.00 63.34 110 ASN A O 1
ATOM 838 N N . ASP A 1 111 ? -21.516 6.307 16.851 1.00 63.06 111 ASP A N 1
ATOM 839 C CA . ASP A 1 111 ? -22.392 5.676 15.880 1.00 63.06 111 A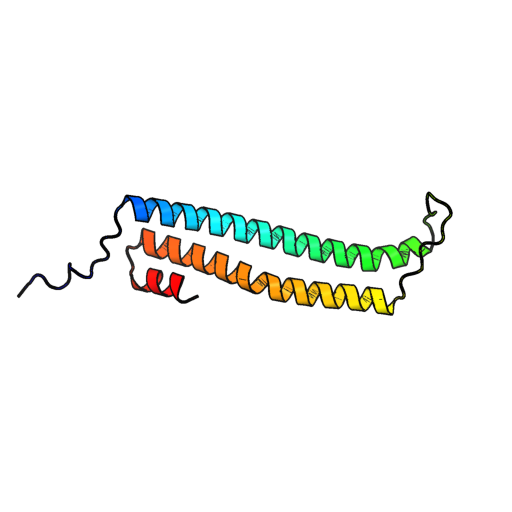SP A CA 1
ATOM 840 C C . ASP A 1 111 ? -21.964 4.218 15.683 1.00 63.06 111 ASP A C 1
ATOM 842 O O . ASP A 1 111 ? -20.861 3.926 15.205 1.00 63.06 111 ASP A O 1
ATOM 846 N N . GLN A 1 112 ? -22.833 3.313 16.126 1.00 57.53 112 GLN A N 1
ATOM 847 C CA . GLN A 1 112 ? -22.601 1.874 16.161 1.00 57.53 112 GLN A CA 1
ATOM 848 C C . GLN A 1 112 ? -22.617 1.243 14.764 1.00 57.53 112 GLN A C 1
ATOM 850 O O . GLN A 1 112 ? -21.923 0.249 14.543 1.00 57.53 112 GLN A O 1
ATOM 855 N N . ASP A 1 113 ? -23.319 1.850 13.805 1.00 65.56 113 ASP A N 1
ATOM 856 C CA . ASP A 1 113 ? -23.380 1.350 12.431 1.00 65.56 113 ASP A CA 1
ATOM 857 C C . ASP A 1 113 ? -22.029 1.552 11.731 1.00 65.56 113 ASP A C 1
ATOM 859 O O . ASP A 1 113 ? -21.467 0.621 11.154 1.00 65.56 113 ASP A O 1
ATOM 863 N N . ASN A 1 114 ? -21.421 2.728 11.917 1.00 61.62 114 ASN A N 1
ATOM 864 C CA . ASN A 1 114 ? -20.076 3.036 11.422 1.00 61.62 114 ASN A CA 1
ATOM 865 C C . ASN A 1 114 ? -18.978 2.177 12.084 1.00 61.62 114 ASN A C 1
ATOM 867 O O . ASN A 1 114 ? -17.931 1.929 11.479 1.00 61.62 114 ASN A O 1
ATOM 871 N N . LEU A 1 115 ? -19.186 1.737 13.332 1.00 62.34 115 LEU A N 1
ATOM 872 C CA . LEU A 1 115 ? -18.251 0.852 14.031 1.00 62.34 115 LEU A CA 1
ATOM 873 C C . LEU A 1 115 ? -18.300 -0.566 13.450 1.00 62.34 115 LEU A C 1
ATOM 875 O O . LEU A 1 115 ? -17.253 -1.147 13.174 1.00 62.34 115 LEU A O 1
ATOM 879 N N . ASN A 1 116 ? -19.501 -1.098 13.215 1.00 67.69 116 ASN A N 1
ATOM 880 C CA . ASN A 1 116 ? -19.679 -2.401 12.577 1.00 67.69 116 ASN A CA 1
ATOM 881 C C . ASN A 1 116 ? -19.159 -2.400 11.135 1.00 67.69 116 ASN A C 1
ATOM 883 O O . ASN A 1 116 ? -18.467 -3.337 10.745 1.00 67.69 116 ASN A O 1
ATOM 887 N N . GLU A 1 117 ? -19.395 -1.329 10.372 1.00 71.31 117 GLU A N 1
ATOM 888 C CA . GLU A 1 117 ? -18.822 -1.170 9.029 1.00 71.31 117 GLU A CA 1
ATOM 889 C C . GLU A 1 117 ? -17.291 -1.103 9.026 1.00 71.31 117 GLU A C 1
ATOM 891 O O . GLU A 1 117 ? -16.673 -1.481 8.036 1.00 71.31 117 GLU A O 1
ATOM 896 N N . ALA A 1 118 ? -16.649 -0.631 10.101 1.00 63.38 118 ALA A N 1
ATOM 897 C CA . ALA A 1 118 ? -15.191 -0.636 10.191 1.00 63.38 118 ALA A CA 1
ATOM 898 C C . ALA A 1 118 ? -14.625 -2.059 10.352 1.00 63.38 118 ALA A C 1
ATOM 900 O O . ALA A 1 118 ? -13.546 -2.332 9.839 1.00 63.38 118 ALA A O 1
ATOM 901 N N . PHE A 1 119 ? -15.337 -2.955 11.043 1.00 69.56 119 PHE A N 1
ATOM 902 C CA . PHE A 1 119 ? -14.897 -4.333 11.309 1.00 69.56 119 PHE A CA 1
ATOM 903 C C . PHE A 1 119 ? -15.397 -5.373 10.295 1.00 69.56 119 PHE A C 1
ATOM 905 O O . PHE A 1 119 ? -14.918 -6.502 10.315 1.00 69.56 119 PHE A O 1
ATOM 912 N N . LEU A 1 120 ? -16.351 -5.020 9.428 1.00 66.12 120 LEU A N 1
ATOM 913 C CA . LEU A 1 120 ? -16.859 -5.883 8.349 1.00 66.12 120 LEU A CA 1
ATOM 914 C C . LEU A 1 120 ? -15.945 -5.931 7.109 1.00 66.12 120 LEU A C 1
ATOM 916 O O . LEU A 1 120 ? -16.284 -6.603 6.135 1.00 66.12 120 LEU A O 1
ATOM 920 N N . ILE A 1 121 ? -14.829 -5.197 7.146 1.00 55.91 121 ILE A N 1
ATOM 921 C CA . ILE A 1 121 ? -13.814 -5.107 6.087 1.00 55.91 121 ILE A CA 1
ATOM 922 C C . ILE A 1 121 ? -12.803 -6.245 6.225 1.00 55.91 121 ILE A C 1
ATOM 924 O O . ILE A 1 121 ? -12.302 -6.449 7.354 1.00 55.91 121 ILE A O 1
#

Secondary structure (DSSP, 8-state):
---SSSTTS----HHHHHHHHHHHHHHHHHHHHHHHHHHHHHHHHHHHHHHHHHHTTS---TTS-------HHHHHHHHHHHHHHHHHHHHHHHHHHHHHHHHHHHHHHT-HHHHHHHH--